Protein AF-A0A173RRW8-F1 (afdb_monomer_lite)

Secondary structure (DSSP, 8-state):
-HHHHHHHHTTSS-HHHHHHHHHHT---------SHHHHHT----------HHHHHHHHHHHHHHHHHHHHHHHHHHHHTTT-S--HHHH--

Organism: NCBI:txid39488

Structure (mmCIF, N/CA/C/O backbone):
data_AF-A0A173RRW8-F1
#
_entry.id   AF-A0A173RRW8-F1
#
loo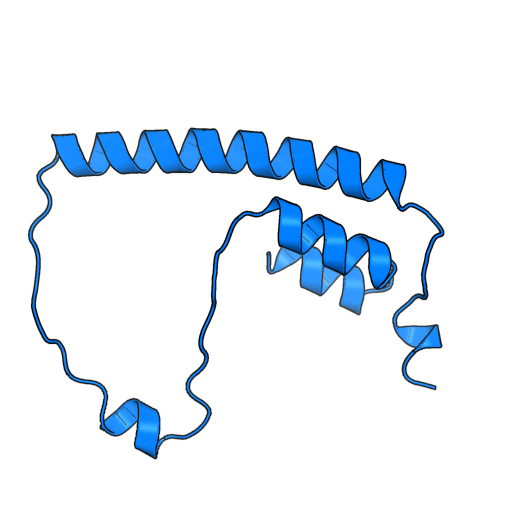p_
_atom_site.group_PDB
_atom_site.id
_atom_site.type_symbol
_atom_site.label_atom_id
_atom_site.label_alt_id
_atom_site.label_comp_id
_atom_site.label_asym_id
_atom_site.label_entity_id
_atom_site.label_seq_id
_atom_site.pdbx_PDB_ins_code
_atom_site.Cartn_x
_atom_site.Cartn_y
_atom_site.Cartn_z
_atom_site.occupancy
_atom_site.B_iso_or_equiv
_atom_site.auth_seq_id
_atom_site.auth_comp_id
_atom_site.auth_asym_id
_atom_site.auth_atom_id
_atom_site.pdbx_PDB_model_num
ATOM 1 N N . MET A 1 1 ? 0.314 4.192 -1.747 1.00 81.75 1 MET A N 1
ATOM 2 C CA . MET A 1 1 ? 0.568 2.747 -1.915 1.00 81.75 1 MET A CA 1
ATOM 3 C C . MET A 1 1 ? -0.129 2.196 -3.149 1.00 81.75 1 MET A C 1
ATOM 5 O O . MET A 1 1 ? 0.573 1.958 -4.113 1.00 81.75 1 MET A O 1
ATOM 9 N N . PHE A 1 2 ? -1.462 2.063 -3.174 1.00 84.69 2 PHE A N 1
ATOM 10 C CA . PHE A 1 2 ? -2.168 1.447 -4.313 1.00 84.69 2 PHE A CA 1
ATOM 11 C C . PHE A 1 2 ? -1.856 2.093 -5.664 1.00 84.69 2 PHE A C 1
ATOM 13 O O . PHE A 1 2 ? -1.555 1.388 -6.609 1.00 84.69 2 PHE A O 1
ATOM 20 N N . GLN A 1 3 ? -1.784 3.424 -5.729 1.00 87.44 3 GLN A N 1
ATOM 21 C CA . GLN A 1 3 ? -1.358 4.124 -6.948 1.00 87.44 3 GLN A CA 1
ATOM 22 C C . GLN A 1 3 ? 0.054 3.729 -7.420 1.00 87.44 3 GLN A C 1
ATOM 24 O O . GLN A 1 3 ? 0.300 3.660 -8.612 1.00 87.44 3 GLN A O 1
ATOM 29 N N . ILE A 1 4 ? 0.987 3.457 -6.499 1.00 91.19 4 ILE A N 1
ATOM 30 C CA . ILE A 1 4 ? 2.355 3.028 -6.842 1.00 91.19 4 ILE A CA 1
ATOM 31 C C . ILE A 1 4 ? 2.332 1.600 -7.391 1.00 91.19 4 ILE A C 1
ATOM 33 O O . ILE A 1 4 ? 3.021 1.320 -8.364 1.00 91.19 4 ILE A O 1
ATOM 37 N N . ILE A 1 5 ? 1.535 0.723 -6.774 1.00 91.50 5 ILE A N 1
ATOM 38 C CA . ILE A 1 5 ? 1.364 -0.665 -7.217 1.00 91.50 5 ILE A CA 1
ATOM 39 C C . ILE A 1 5 ? 0.709 -0.695 -8.601 1.00 91.50 5 ILE A C 1
ATOM 41 O O . ILE A 1 5 ? 1.206 -1.389 -9.477 1.00 91.50 5 ILE A O 1
ATOM 45 N N . ASN A 1 6 ? -0.339 0.102 -8.822 1.00 93.81 6 ASN A N 1
ATOM 46 C CA . ASN A 1 6 ? -1.004 0.203 -10.120 1.00 93.81 6 ASN A CA 1
ATOM 47 C C . ASN A 1 6 ? -0.038 0.697 -11.202 1.00 93.81 6 ASN A C 1
ATOM 49 O O . ASN A 1 6 ? 0.098 0.016 -12.206 1.00 93.81 6 ASN A O 1
ATOM 53 N N . SER A 1 7 ? 0.726 1.771 -10.953 1.00 93.38 7 SER A N 1
ATOM 54 C CA . SER A 1 7 ? 1.758 2.233 -11.898 1.00 93.38 7 SER A CA 1
ATOM 55 C C . SER A 1 7 ? 2.796 1.148 -12.227 1.00 93.38 7 SER A C 1
ATOM 57 O O . SER A 1 7 ? 3.311 1.104 -13.336 1.00 93.38 7 SER A O 1
ATOM 59 N N . PHE A 1 8 ? 3.146 0.275 -11.276 1.00 94.62 8 PHE A N 1
ATOM 60 C CA . PHE A 1 8 ? 4.040 -0.855 -11.550 1.00 94.62 8 PHE A CA 1
ATOM 61 C C . PHE A 1 8 ? 3.364 -1.928 -12.418 1.00 94.62 8 PHE A C 1
ATOM 63 O O . PHE A 1 8 ? 3.962 -2.391 -13.383 1.00 94.62 8 PHE A O 1
ATOM 70 N N . ILE A 1 9 ? 2.112 -2.283 -12.112 1.00 93.62 9 ILE A N 1
ATOM 71 C CA . ILE A 1 9 ? 1.319 -3.253 -12.889 1.00 93.62 9 ILE A CA 1
ATOM 72 C C . ILE A 1 9 ? 1.071 -2.757 -14.320 1.00 93.62 9 ILE A C 1
ATOM 74 O O . ILE A 1 9 ? 1.096 -3.547 -15.256 1.00 93.62 9 ILE A O 1
ATOM 78 N N . GLU A 1 10 ? 0.871 -1.453 -14.496 1.00 95.38 10 GLU A N 1
ATOM 79 C CA . GLU A 1 10 ? 0.686 -0.792 -15.794 1.00 95.38 10 GLU A CA 1
ATOM 80 C C . GLU A 1 10 ? 1.997 -0.658 -16.594 1.00 95.38 10 GLU A C 1
ATOM 82 O O . GLU A 1 10 ? 1.979 -0.174 -17.723 1.00 95.38 10 GLU A O 1
ATOM 87 N N . GLY A 1 11 ? 3.138 -1.081 -16.034 1.00 92.88 11 GLY A N 1
ATOM 88 C CA . GLY A 1 11 ? 4.443 -1.007 -16.694 1.00 92.88 11 GLY A CA 1
ATOM 89 C C . GLY A 1 11 ? 5.078 0.388 -16.691 1.00 92.88 11 GLY A C 1
ATOM 90 O O . GLY A 1 11 ? 6.068 0.618 -17.376 1.00 92.88 11 GLY A O 1
ATOM 91 N N . GLU A 1 12 ? 4.559 1.340 -15.909 1.00 94.00 12 GLU A N 1
ATOM 92 C CA . GLU A 1 12 ? 5.117 2.698 -15.818 1.00 94.00 12 GLU A CA 1
ATOM 93 C C . GLU A 1 12 ? 6.370 2.777 -14.929 1.00 94.00 12 GLU A C 1
ATOM 95 O O . GLU A 1 12 ? 7.141 3.740 -14.999 1.00 94.00 12 GLU A O 1
ATOM 100 N N . LEU A 1 13 ? 6.547 1.800 -14.036 1.00 94.50 13 LEU A N 1
ATOM 101 C CA . LEU A 1 13 ? 7.645 1.724 -13.076 1.00 94.50 13 LEU A CA 1
ATOM 102 C C . LEU A 1 13 ? 8.350 0.377 -13.180 1.00 94.50 13 LEU A C 1
ATOM 104 O O . LEU A 1 13 ? 7.720 -0.645 -13.435 1.00 94.50 13 LEU A O 1
ATOM 108 N N . THR A 1 14 ? 9.640 0.371 -12.865 1.00 96.12 14 THR A N 1
ATOM 109 C CA . THR A 1 14 ? 10.368 -0.869 -12.597 1.00 96.12 14 THR A CA 1
ATOM 110 C C . THR A 1 14 ? 10.095 -1.389 -11.184 1.00 96.12 14 THR A C 1
ATOM 112 O O . THR A 1 14 ? 9.622 -0.659 -10.303 1.00 96.12 14 THR A O 1
ATOM 115 N N . ASP A 1 15 ? 10.438 -2.648 -10.931 1.00 95.19 15 ASP A N 1
ATOM 116 C CA . ASP A 1 15 ? 10.328 -3.283 -9.617 1.00 95.19 15 ASP A CA 1
ATOM 117 C C . ASP A 1 15 ? 11.144 -2.548 -8.541 1.00 95.19 15 ASP A C 1
ATOM 119 O O . ASP A 1 15 ? 10.654 -2.321 -7.435 1.00 95.19 15 ASP A O 1
ATOM 123 N N . GLU A 1 16 ?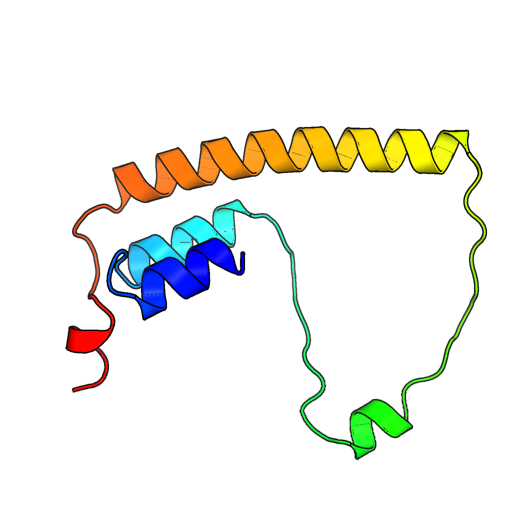 12.356 -2.098 -8.872 1.00 95.56 16 GLU A N 1
ATOM 124 C CA . GLU A 1 16 ? 13.202 -1.303 -7.976 1.00 95.56 16 GLU A CA 1
ATOM 125 C C . GLU A 1 16 ? 12.573 0.059 -7.660 1.00 95.56 16 GLU A C 1
ATOM 127 O O . GLU A 1 16 ? 12.511 0.467 -6.495 1.00 95.56 16 GLU A O 1
ATOM 132 N N . GLN A 1 17 ? 12.027 0.755 -8.666 1.00 95.12 17 GLN A N 1
ATOM 133 C CA . GLN A 1 17 ? 11.283 1.990 -8.416 1.00 95.12 17 GLN A CA 1
ATOM 134 C C . GLN A 1 17 ? 10.069 1.728 -7.522 1.00 95.12 17 GLN A C 1
ATOM 136 O O . GLN A 1 17 ? 9.824 2.500 -6.592 1.00 95.12 17 GLN A O 1
ATOM 141 N N . CYS A 1 18 ? 9.332 0.643 -7.763 1.00 94.06 18 CYS A N 1
ATOM 142 C CA . CYS A 1 18 ? 8.170 0.257 -6.973 1.00 94.06 18 CYS A CA 1
ATOM 143 C C . CYS A 1 18 ? 8.544 0.012 -5.502 1.00 94.06 18 CYS A C 1
ATOM 145 O O . CYS A 1 18 ? 7.980 0.663 -4.618 1.00 94.06 18 CYS A O 1
ATOM 147 N N . LYS A 1 19 ? 9.558 -0.824 -5.228 1.00 92.50 19 LYS A N 1
ATOM 148 C CA . LYS A 1 19 ? 10.051 -1.129 -3.868 1.00 92.50 19 LYS A CA 1
ATOM 149 C C . LYS A 1 19 ? 10.429 0.137 -3.101 1.00 92.50 19 LYS A C 1
ATOM 151 O O . LYS A 1 19 ? 9.944 0.360 -1.989 1.00 92.50 19 LYS A O 1
ATOM 156 N N . HIS A 1 20 ? 11.246 1.004 -3.699 1.00 93.00 20 HIS A N 1
ATOM 157 C CA . HIS A 1 20 ? 11.700 2.227 -3.035 1.00 93.00 20 HIS A CA 1
ATOM 158 C C . HIS A 1 20 ? 10.575 3.253 -2.845 1.00 93.00 20 HIS A C 1
ATOM 160 O O . HIS A 1 20 ? 10.519 3.924 -1.812 1.00 93.00 20 HIS A O 1
ATOM 166 N N . CYS A 1 21 ? 9.635 3.347 -3.789 1.00 92.38 21 CYS A N 1
ATOM 167 C CA . CYS A 1 21 ? 8.448 4.183 -3.626 1.00 92.38 21 CYS A CA 1
ATOM 168 C C . CYS A 1 21 ? 7.531 3.664 -2.510 1.00 92.38 21 CYS A C 1
ATOM 170 O O . CYS A 1 21 ? 6.994 4.462 -1.746 1.00 92.38 21 CYS A O 1
ATOM 172 N N . LEU A 1 22 ? 7.359 2.347 -2.382 1.00 90.38 22 LEU A N 1
ATOM 173 C CA . LEU A 1 22 ? 6.567 1.750 -1.307 1.00 90.38 22 LEU A CA 1
ATOM 174 C C . LEU A 1 22 ? 7.218 1.981 0.061 1.00 90.38 22 LEU A C 1
ATOM 176 O O . LEU A 1 22 ? 6.542 2.453 0.978 1.00 90.38 22 LEU A O 1
ATOM 180 N N . ALA A 1 23 ? 8.531 1.777 0.184 1.00 88.00 23 ALA A N 1
ATOM 181 C CA . ALA A 1 23 ? 9.269 2.068 1.415 1.00 88.00 23 ALA A CA 1
ATOM 182 C C . ALA A 1 23 ? 9.133 3.543 1.845 1.00 88.00 23 ALA A C 1
ATOM 184 O O . ALA A 1 23 ? 8.946 3.846 3.023 1.00 88.00 23 ALA A O 1
ATOM 185 N N . ALA A 1 24 ? 9.131 4.471 0.883 1.00 88.56 24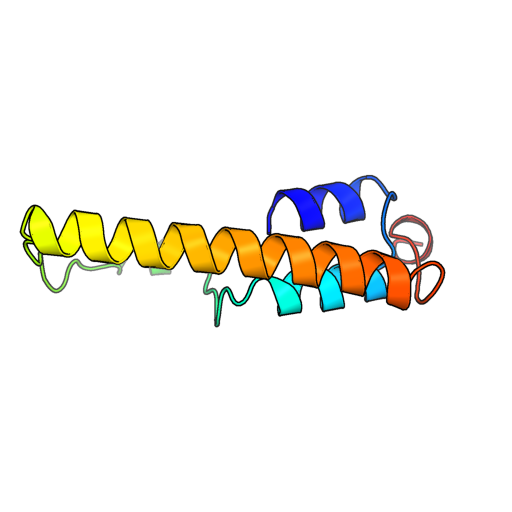 ALA A N 1
ATOM 186 C CA . ALA A 1 24 ? 8.960 5.902 1.134 1.00 88.56 24 ALA A CA 1
ATOM 187 C C . ALA A 1 24 ? 7.588 6.285 1.722 1.00 88.56 24 ALA A C 1
ATOM 189 O O . ALA A 1 24 ? 7.462 7.359 2.314 1.00 88.56 24 ALA A O 1
ATOM 190 N N . THR A 1 25 ? 6.571 5.431 1.575 1.00 82.56 25 THR A N 1
ATOM 191 C CA . THR A 1 25 ? 5.213 5.706 2.070 1.00 82.56 25 THR A CA 1
ATOM 192 C C . THR A 1 25 ? 4.997 5.385 3.555 1.00 82.56 25 THR A C 1
ATOM 194 O O . THR A 1 25 ? 3.922 5.677 4.067 1.00 82.56 25 THR A O 1
ATOM 197 N N . ASN A 1 26 ? 6.009 4.851 4.256 1.00 74.31 26 ASN A N 1
ATOM 198 C CA . ASN A 1 26 ? 6.015 4.612 5.710 1.00 74.31 26 ASN A CA 1
ATOM 199 C C . ASN A 1 26 ? 4.769 3.872 6.256 1.00 74.31 26 ASN A C 1
ATOM 201 O O . ASN A 1 26 ? 4.305 4.168 7.352 1.00 74.31 26 ASN A O 1
ATOM 205 N N . LEU A 1 27 ? 4.202 2.919 5.502 1.00 70.88 27 LEU A N 1
ATOM 206 C CA . LEU A 1 27 ? 2.965 2.218 5.900 1.00 70.88 27 LEU A CA 1
ATOM 207 C C . LEU A 1 27 ? 3.146 1.168 7.006 1.00 70.88 27 LEU A C 1
ATOM 209 O O . LEU A 1 27 ? 2.151 0.611 7.467 1.00 70.88 27 LEU A O 1
ATOM 213 N N . GLY A 1 28 ? 4.380 0.899 7.435 1.00 74.50 28 GLY A N 1
ATOM 214 C CA . GLY A 1 28 ? 4.671 -0.150 8.408 1.00 74.50 28 GLY A CA 1
ATOM 215 C C . GLY A 1 28 ? 4.348 -1.552 7.881 1.00 74.50 28 GLY A C 1
ATOM 216 O O . GLY A 1 28 ? 4.296 -1.788 6.673 1.00 74.50 28 GLY A O 1
ATOM 217 N N . MET A 1 29 ? 4.152 -2.493 8.805 1.00 78.25 29 MET A N 1
ATOM 218 C CA . MET A 1 29 ? 3.787 -3.871 8.478 1.00 78.25 29 MET A CA 1
ATOM 219 C C . MET A 1 29 ? 2.298 -3.961 8.157 1.00 78.25 29 MET A C 1
ATOM 221 O O . MET A 1 29 ? 1.455 -3.588 8.974 1.00 78.25 29 MET A O 1
ATOM 225 N N . GLN A 1 30 ? 1.979 -4.494 6.983 1.00 79.25 30 GLN A N 1
ATOM 226 C CA . GLN A 1 30 ? 0.610 -4.788 6.586 1.00 79.25 30 GLN A CA 1
ATOM 227 C C . GLN A 1 30 ? 0.379 -6.292 6.603 1.00 79.25 30 GLN A C 1
ATOM 229 O O . GLN A 1 30 ? 1.174 -7.056 6.060 1.00 79.25 30 GLN A O 1
ATOM 234 N N . TYR A 1 31 ? -0.728 -6.700 7.213 1.00 84.00 31 TYR A N 1
ATOM 235 C CA . TYR A 1 31 ? -1.139 -8.093 7.305 1.00 84.00 31 TYR A CA 1
ATOM 236 C C . TYR A 1 31 ? -2.444 -8.276 6.539 1.00 84.00 31 TYR A C 1
ATOM 238 O O . TYR A 1 31 ? -3.315 -7.406 6.564 1.00 84.00 31 TYR A O 1
ATOM 246 N N . ILE A 1 32 ? -2.570 -9.408 5.855 1.00 87.50 32 ILE A N 1
ATOM 247 C CA . ILE A 1 32 ? -3.746 -9.751 5.057 1.00 87.50 32 ILE A CA 1
ATOM 248 C C . ILE A 1 32 ? -4.310 -11.061 5.600 1.00 87.50 32 ILE A C 1
ATOM 250 O O . ILE A 1 32 ? -3.568 -12.015 5.840 1.00 87.50 32 ILE A O 1
ATOM 254 N N . PHE A 1 33 ? -5.627 -11.116 5.789 1.00 92.19 33 PHE A N 1
ATOM 255 C CA . PHE A 1 33 ? -6.308 -12.365 6.104 1.00 92.19 33 PHE A CA 1
ATOM 256 C C . PHE A 1 33 ? -6.396 -13.229 4.844 1.00 92.19 33 PHE A C 1
ATOM 258 O O . PHE A 1 33 ? -7.017 -12.839 3.862 1.00 92.19 33 PHE A O 1
ATOM 265 N N . VAL A 1 34 ? -5.777 -14.409 4.880 1.00 94.19 34 VAL A N 1
ATOM 266 C CA . VAL A 1 34 ? -5.691 -15.324 3.724 1.00 94.19 34 VAL A CA 1
ATOM 267 C C . VAL A 1 34 ? -6.815 -16.363 3.664 1.00 94.19 34 VAL A C 1
ATOM 269 O O . VAL A 1 34 ? -6.903 -17.114 2.700 1.00 94.19 34 VAL A O 1
ATOM 272 N N . SER A 1 35 ? -7.657 -16.460 4.698 1.00 95.81 35 SER A N 1
ATOM 273 C CA . SER A 1 35 ? -8.737 -17.451 4.759 1.00 95.81 35 SER A CA 1
ATOM 274 C C . SER A 1 35 ? -9.963 -16.920 5.490 1.00 95.81 35 SER A C 1
ATOM 276 O O . SER A 1 35 ? -9.843 -16.128 6.428 1.00 95.81 35 SER A O 1
ATOM 278 N N . GLU A 1 36 ? -11.136 -17.4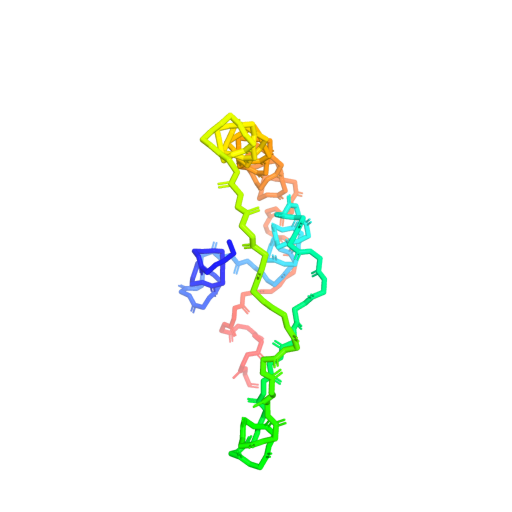36 5.126 1.00 93.69 36 GLU A N 1
ATOM 279 C CA . GLU A 1 36 ? -12.395 -17.144 5.822 1.00 93.69 36 GLU A CA 1
ATOM 280 C C . GLU A 1 36 ? -12.337 -17.531 7.303 1.00 93.69 36 GLU A C 1
ATOM 282 O O . GLU A 1 36 ? -12.880 -16.826 8.149 1.00 93.69 36 GLU A O 1
ATOM 287 N N . LYS A 1 37 ? -11.613 -18.607 7.641 1.00 94.75 37 LYS A N 1
ATOM 288 C CA . LYS A 1 37 ? -11.392 -19.031 9.030 1.00 94.75 37 LYS A CA 1
ATOM 289 C C . LYS A 1 37 ? -10.658 -17.968 9.851 1.00 94.75 37 LYS A C 1
ATOM 291 O O . LYS A 1 37 ? -10.963 -17.796 11.024 1.00 94.75 37 LYS A O 1
ATOM 296 N N . ALA A 1 38 ? -9.692 -17.266 9.259 1.00 93.19 38 ALA A N 1
ATOM 297 C CA . ALA A 1 38 ? -8.985 -16.193 9.955 1.00 93.19 38 ALA A CA 1
ATOM 298 C C . ALA A 1 38 ? -9.903 -14.982 10.184 1.00 93.19 38 ALA A C 1
ATOM 300 O O . ALA A 1 38 ? -9.895 -14.398 11.265 1.00 93.19 38 ALA A O 1
ATOM 301 N N . VAL A 1 39 ? -10.740 -14.655 9.194 1.00 93.56 39 VAL A N 1
ATOM 302 C CA . VAL A 1 39 ? -11.724 -13.568 9.296 1.00 93.56 39 VAL A CA 1
ATOM 303 C C . VAL A 1 39 ? -12.799 -13.888 10.338 1.00 93.56 39 VAL A C 1
ATOM 305 O O . VAL A 1 39 ? -13.120 -13.033 11.158 1.00 93.56 39 VAL A O 1
ATOM 308 N N . SER A 1 40 ? -13.317 -15.120 10.375 1.00 95.00 40 SER A N 1
ATOM 309 C CA . SER A 1 40 ? -14.366 -15.524 11.325 1.00 95.00 40 SER A CA 1
ATOM 310 C C . SER A 1 40 ? -13.898 -15.576 12.781 1.00 95.00 40 SER A C 1
ATOM 312 O O . SER A 1 40 ? -14.714 -15.542 13.700 1.00 95.00 40 SER A O 1
ATOM 314 N N . GLN A 1 41 ? -12.584 -15.634 13.005 1.00 93.12 41 GLN A N 1
ATOM 315 C CA . GLN A 1 41 ? -11.976 -15.568 14.331 1.00 93.12 41 GLN A CA 1
ATOM 316 C C . GLN A 1 41 ? -11.664 -14.137 14.786 1.00 93.12 41 GLN A C 1
ATOM 318 O O . GLN A 1 41 ? -11.302 -13.951 15.951 1.00 93.12 41 GLN A O 1
ATOM 323 N N . ALA A 1 42 ? -11.806 -13.132 13.915 1.00 91.94 42 ALA A N 1
ATOM 324 C CA . ALA A 1 42 ? -11.586 -11.742 14.285 1.00 91.94 42 ALA A CA 1
ATOM 325 C C . ALA A 1 42 ? -12.623 -11.307 15.329 1.00 91.94 42 ALA A C 1
ATOM 327 O O . ALA A 1 42 ? -13.832 -11.407 15.123 1.00 91.94 42 ALA A O 1
ATOM 328 N N . LYS A 1 43 ? -12.135 -10.819 16.469 1.00 93.88 43 LYS A N 1
ATOM 329 C CA . LYS A 1 43 ? -12.968 -10.318 17.561 1.00 93.88 43 LYS A CA 1
ATOM 330 C C . LYS A 1 43 ? -12.577 -8.886 17.866 1.00 93.88 43 LYS A C 1
ATOM 332 O O . LYS A 1 43 ? -11.394 -8.576 17.996 1.00 93.88 43 LYS A O 1
ATOM 337 N N . LEU A 1 44 ? -13.581 -8.027 17.991 1.00 92.06 44 LEU A N 1
ATOM 338 C CA . LEU A 1 44 ? -13.394 -6.685 18.518 1.00 92.06 44 LEU A CA 1
ATOM 339 C C . LEU A 1 44 ? -12.972 -6.804 19.989 1.00 92.06 44 LEU A C 1
ATOM 341 O O . LEU A 1 44 ? -13.701 -7.391 20.786 1.00 92.06 44 LEU A O 1
ATOM 345 N N . ILE A 1 45 ? -11.796 -6.279 20.328 1.00 94.75 45 ILE A N 1
ATOM 346 C CA . ILE A 1 45 ? -11.285 -6.285 21.706 1.00 94.75 45 ILE A CA 1
ATOM 347 C C . ILE A 1 45 ? -11.835 -5.078 22.470 1.00 94.75 45 ILE A C 1
ATOM 349 O O . ILE A 1 45 ? -12.294 -5.220 23.599 1.00 94.75 45 ILE A O 1
ATOM 353 N N . GLU A 1 46 ? -11.826 -3.902 21.842 1.00 94.88 46 GLU A N 1
ATOM 354 C CA . GLU A 1 46 ? -12.212 -2.647 22.480 1.00 94.88 46 GLU A CA 1
ATOM 355 C C . GLU A 1 46 ? -12.690 -1.622 21.441 1.00 94.88 46 GLU A C 1
ATOM 357 O O . GLU A 1 46 ? -12.190 -1.580 20.314 1.00 94.88 46 GLU A O 1
ATOM 362 N N . CYS A 1 47 ? -13.646 -0.781 21.841 1.00 93.00 47 CYS A N 1
ATOM 363 C CA . CYS A 1 47 ? -14.015 0.438 21.127 1.00 93.00 47 CYS A CA 1
ATOM 364 C C . CYS A 1 47 ? -13.468 1.652 21.882 1.00 93.00 47 CYS A C 1
ATOM 366 O O . CYS A 1 47 ? -14.013 2.035 22.916 1.00 93.00 47 CYS A O 1
ATOM 368 N N . CYS A 1 48 ? -12.431 2.284 21.341 1.00 90.88 48 CYS A N 1
ATOM 369 C CA . CYS A 1 48 ? -11.891 3.525 21.887 1.00 90.88 48 CYS A CA 1
ATOM 370 C C . CYS A 1 48 ? -12.651 4.737 21.329 1.00 90.88 48 CYS A C 1
ATOM 372 O O . CYS A 1 48 ? -12.867 4.845 20.118 1.00 90.88 48 CYS A O 1
ATOM 374 N N . TYR A 1 49 ? -13.013 5.678 22.201 1.00 91.88 49 TYR A N 1
ATOM 375 C CA . TYR A 1 49 ? -13.573 6.966 21.792 1.00 91.88 49 TYR A CA 1
ATOM 376 C C . TYR A 1 49 ? -12.454 7.989 21.617 1.00 91.88 49 TYR A C 1
ATOM 378 O O . TYR A 1 49 ? -11.545 8.063 22.436 1.00 91.88 49 TYR A O 1
ATOM 386 N N . ILE A 1 50 ? -12.541 8.784 20.551 1.00 94.06 50 ILE A N 1
ATOM 387 C CA . ILE A 1 50 ? -11.581 9.845 20.239 1.00 94.06 50 ILE A CA 1
ATOM 388 C C . ILE A 1 50 ? -12.329 11.173 20.293 1.00 94.06 50 ILE A C 1
ATOM 390 O O . ILE A 1 50 ? -13.350 11.341 19.617 1.00 94.06 50 ILE A O 1
ATOM 394 N N . SER A 1 51 ? -11.830 12.119 21.088 1.00 96.94 51 SER A N 1
ATOM 395 C CA . SER A 1 51 ? -12.394 13.466 21.162 1.00 96.94 51 SER A CA 1
ATOM 396 C C . SER A 1 51 ? -12.210 14.229 19.846 1.00 96.94 51 SER A C 1
ATOM 398 O O . SER A 1 51 ? -11.405 13.877 18.980 1.00 96.94 51 SER A O 1
ATOM 400 N N . GLN A 1 52 ? -12.956 15.321 19.677 1.00 96.94 52 GLN A N 1
ATOM 401 C CA . GLN A 1 52 ? -12.862 16.147 18.471 1.00 96.94 52 GLN A CA 1
ATOM 402 C C . GLN A 1 52 ? -11.446 16.717 18.275 1.00 96.94 52 GLN A C 1
ATOM 404 O O . GLN A 1 52 ? -10.919 16.666 17.162 1.00 96.94 52 GLN A O 1
ATOM 409 N N . ASN A 1 53 ? -10.808 17.150 19.366 1.00 97.00 53 ASN A N 1
ATOM 410 C CA . ASN A 1 53 ? -9.451 17.698 19.360 1.00 97.00 53 ASN A CA 1
ATOM 411 C C . ASN A 1 53 ? -8.410 16.640 18.970 1.00 97.00 53 ASN A C 1
ATOM 413 O O . ASN A 1 53 ? -7.565 16.891 18.114 1.00 97.00 53 ASN A O 1
ATOM 417 N N . GLU A 1 54 ? -8.487 15.434 19.541 1.00 96.19 54 GLU A N 1
ATOM 418 C CA . GLU A 1 54 ? -7.584 14.330 19.179 1.00 96.19 54 GLU A CA 1
ATOM 419 C C . GLU A 1 54 ? -7.770 13.913 17.720 1.00 96.19 54 GLU A C 1
ATOM 421 O O . GLU A 1 54 ? -6.802 13.6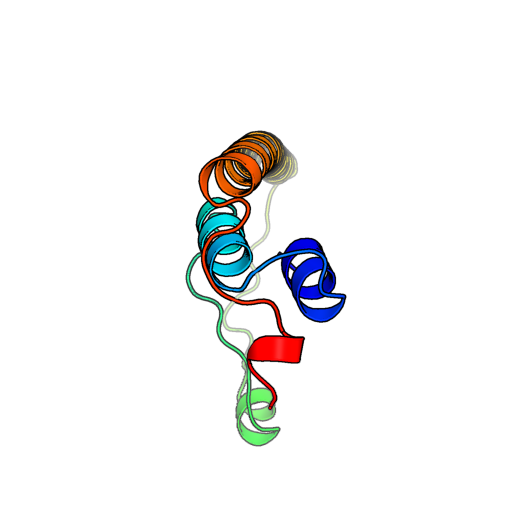76 16.995 1.00 96.19 54 GLU A O 1
ATOM 426 N N . ARG A 1 55 ? -9.020 13.874 17.246 1.00 95.50 55 ARG A N 1
ATOM 427 C CA . ARG A 1 55 ? -9.315 13.563 15.847 1.00 95.50 55 ARG A CA 1
ATOM 428 C C . ARG A 1 55 ? -8.666 14.573 14.904 1.00 95.50 55 ARG A C 1
ATOM 430 O O . ARG A 1 55 ? -8.144 14.178 13.862 1.00 95.50 55 ARG A O 1
ATOM 437 N N . GLU A 1 56 ? -8.726 15.860 15.228 1.00 97.31 56 GLU A N 1
ATOM 438 C CA . GLU A 1 56 ? -8.100 16.915 14.430 1.00 97.31 56 GLU A CA 1
ATOM 439 C C . GLU A 1 56 ? -6.570 16.844 14.487 1.00 97.31 56 GLU A C 1
ATOM 441 O O . GLU A 1 56 ? -5.911 16.909 13.448 1.00 97.31 56 GLU A O 1
ATOM 446 N N . TYR A 1 57 ? -6.009 16.579 15.666 1.00 96.12 57 TYR A N 1
ATOM 447 C CA . TYR A 1 57 ? -4.581 16.335 15.849 1.00 96.12 57 TYR A CA 1
ATOM 448 C C . TYR A 1 57 ? -4.059 15.207 14.940 1.00 96.12 57 TYR A C 1
ATOM 450 O O . TYR A 1 57 ? -3.141 15.425 14.145 1.00 96.12 57 TYR A O 1
ATOM 458 N N . TYR A 1 58 ? -4.688 14.025 14.965 1.00 94.38 58 TYR A N 1
ATOM 459 C CA . TYR A 1 58 ? -4.268 12.899 14.122 1.00 94.38 58 TYR A CA 1
ATOM 460 C C . TYR A 1 58 ? -4.490 13.146 12.626 1.00 94.38 58 TYR A C 1
ATOM 462 O O . TYR A 1 58 ? -3.698 12.684 11.800 1.00 94.38 58 TYR A O 1
ATOM 470 N N . LYS A 1 59 ? -5.534 13.898 12.250 1.00 95.19 59 LYS A N 1
ATOM 471 C CA . LYS A 1 59 ? -5.724 14.334 10.857 1.00 95.19 59 LYS A CA 1
ATOM 472 C C . LYS A 1 59 ? -4.557 15.193 10.377 1.00 95.19 59 LYS A C 1
ATOM 474 O O . LYS A 1 59 ? -4.072 14.967 9.270 1.00 95.19 59 LYS A O 1
ATOM 479 N N . ASN A 1 60 ? -4.100 16.135 11.199 1.00 95.94 60 ASN A N 1
ATOM 480 C CA . ASN A 1 60 ? -2.993 17.024 10.854 1.00 95.94 60 ASN A CA 1
ATOM 481 C C . ASN A 1 60 ? -1.669 16.262 10.733 1.00 95.94 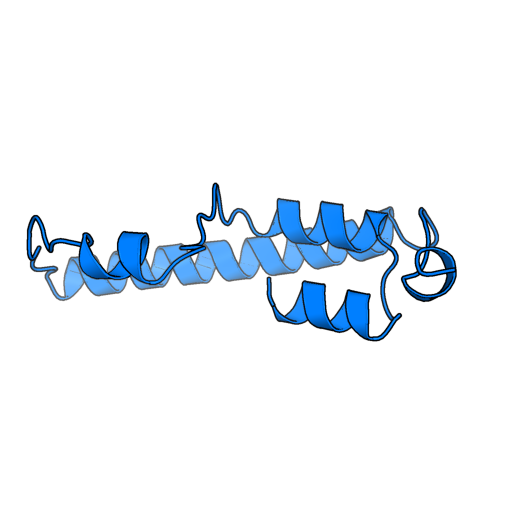60 ASN A C 1
ATOM 483 O O . ASN A 1 60 ? -0.959 16.453 9.748 1.00 95.94 60 ASN A O 1
ATOM 487 N N . ILE A 1 61 ? -1.383 15.330 11.652 1.00 93.75 61 ILE A N 1
ATOM 488 C CA . ILE A 1 61 ? -0.218 14.435 11.528 1.00 93.75 61 ILE A CA 1
ATOM 489 C C . ILE A 1 61 ? -0.263 13.690 10.197 1.00 93.75 61 ILE A C 1
ATOM 491 O O . ILE A 1 61 ? 0.689 13.737 9.421 1.00 93.75 61 ILE A O 1
ATOM 495 N N . ARG A 1 62 ? -1.397 13.051 9.890 1.00 90.19 62 ARG A N 1
ATOM 496 C CA . ARG A 1 62 ? -1.539 12.260 8.666 1.00 90.19 62 ARG A CA 1
ATOM 497 C C . ARG A 1 62 ? -1.411 13.107 7.400 1.00 90.19 62 ARG A C 1
ATOM 499 O O . ARG A 1 62 ? -0.902 12.622 6.389 1.00 90.19 62 ARG A O 1
ATOM 506 N N . LEU A 1 63 ? -1.859 14.362 7.438 1.00 91.81 63 LEU A N 1
ATOM 507 C CA . LEU A 1 63 ? -1.695 15.303 6.333 1.00 91.81 63 LEU A CA 1
ATOM 508 C C . LEU A 1 63 ? -0.213 15.626 6.089 1.00 91.81 63 LEU A C 1
ATOM 510 O O . LEU A 1 63 ? 0.243 15.562 4.945 1.00 91.81 63 LEU A O 1
ATOM 514 N N . GLU A 1 64 ? 0.540 15.939 7.143 1.00 91.50 64 GLU A N 1
ATOM 515 C CA . GLU A 1 64 ? 1.975 16.231 7.049 1.00 91.50 64 GLU A CA 1
ATOM 516 C C . GLU A 1 64 ? 2.782 15.002 6.605 1.00 91.50 64 GLU A C 1
ATOM 518 O O . GLU A 1 64 ? 3.591 15.087 5.676 1.00 91.50 64 GLU A O 1
ATOM 523 N N . GLU A 1 65 ? 2.492 13.824 7.165 1.00 88.31 65 GLU A N 1
ATOM 524 C CA . GLU A 1 65 ? 3.089 12.558 6.727 1.00 88.31 65 GLU A CA 1
ATOM 525 C C . GLU A 1 65 ? 2.802 12.267 5.250 1.00 88.31 65 GLU A C 1
ATOM 527 O O . GLU A 1 65 ? 3.699 11.855 4.512 1.00 88.31 65 GLU A O 1
ATOM 532 N N . SER A 1 66 ? 1.578 12.536 4.780 1.00 86.69 66 SER A N 1
ATOM 533 C CA . SER A 1 66 ? 1.210 12.352 3.374 1.00 86.69 66 SER A CA 1
ATOM 534 C C . SER A 1 66 ? 1.995 13.283 2.445 1.00 86.69 66 SER A C 1
ATOM 536 O O . SER A 1 66 ? 2.429 12.851 1.373 1.00 86.69 66 SER A O 1
ATOM 538 N N . LYS A 1 67 ? 2.204 14.549 2.833 1.00 89.88 67 LYS A N 1
ATOM 539 C CA . LYS A 1 67 ? 3.017 15.504 2.057 1.00 89.88 67 LYS A CA 1
ATOM 540 C C . LYS A 1 67 ? 4.475 15.047 1.981 1.00 89.88 67 LYS A C 1
ATOM 542 O O . LYS A 1 67 ? 5.062 15.012 0.897 1.00 89.88 67 LYS A O 1
ATOM 547 N N . LEU A 1 68 ? 5.049 14.653 3.119 1.00 89.44 68 LEU A N 1
ATOM 548 C CA . LEU A 1 68 ? 6.420 14.146 3.194 1.00 89.44 68 LEU A CA 1
ATOM 549 C C . LEU A 1 68 ? 6.594 12.862 2.375 1.00 89.44 68 LEU A C 1
ATOM 551 O O . LEU A 1 68 ? 7.550 12.752 1.604 1.00 89.44 68 LEU A O 1
ATOM 555 N N . GLY A 1 69 ? 5.656 11.921 2.488 1.00 88.38 69 GLY A N 1
ATOM 556 C CA . GLY A 1 69 ? 5.641 10.682 1.714 1.00 88.38 69 GLY A CA 1
ATOM 557 C C . GLY A 1 69 ? 5.613 10.944 0.208 1.00 88.38 69 GLY A C 1
ATOM 558 O O . GLY A 1 69 ? 6.418 10.377 -0.529 1.00 88.38 69 GLY A O 1
ATOM 559 N N . ALA A 1 70 ? 4.767 11.870 -0.259 1.00 88.88 70 ALA A N 1
ATOM 560 C CA . ALA A 1 70 ? 4.704 12.242 -1.674 1.00 88.88 70 ALA A CA 1
ATOM 561 C C . ALA A 1 70 ? 6.043 12.793 -2.201 1.00 88.88 70 ALA A C 1
ATOM 563 O O . ALA A 1 70 ? 6.476 12.434 -3.299 1.00 88.88 70 ALA A O 1
ATOM 564 N N . ASN A 1 71 ? 6.733 13.621 -1.412 1.00 92.31 71 ASN A N 1
ATOM 565 C CA . ASN A 1 71 ? 8.049 14.147 -1.780 1.00 92.31 71 ASN A CA 1
ATOM 566 C C . ASN A 1 71 ? 9.115 13.044 -1.834 1.00 92.31 71 ASN A C 1
ATOM 568 O O . ASN A 1 71 ? 9.873 12.974 -2.804 1.00 92.31 71 ASN A O 1
ATOM 572 N N . LYS A 1 72 ? 9.135 12.137 -0.849 1.00 92.25 72 LYS A N 1
ATOM 573 C CA . LYS A 1 72 ? 10.050 10.985 -0.840 1.00 92.25 72 LYS A CA 1
ATOM 574 C C . LYS A 1 72 ? 9.819 10.065 -2.043 1.00 92.25 72 LYS A C 1
ATOM 576 O O . LYS A 1 72 ? 10.783 9.656 -2.682 1.00 92.25 72 LYS A O 1
ATOM 581 N N . VAL A 1 73 ? 8.560 9.802 -2.404 1.00 92.06 73 VAL A N 1
ATOM 582 C CA . VAL A 1 73 ? 8.203 9.003 -3.591 1.00 92.06 73 VAL A CA 1
ATOM 583 C C . VAL A 1 73 ? 8.719 9.658 -4.873 1.00 92.06 73 VAL A C 1
ATOM 585 O O . VAL A 1 73 ? 9.324 8.980 -5.700 1.00 92.06 73 VAL A O 1
ATOM 588 N N . LYS A 1 74 ? 8.543 10.976 -5.042 1.00 92.94 74 LYS A N 1
ATOM 589 C CA . LYS A 1 74 ? 9.070 11.702 -6.214 1.00 92.94 74 LYS A CA 1
ATOM 590 C C . LYS A 1 74 ? 10.593 11.582 -6.325 1.00 92.94 74 LYS A C 1
ATOM 592 O O . LYS A 1 74 ? 11.106 11.336 -7.417 1.00 92.94 74 LYS A O 1
ATOM 597 N N . LEU A 1 75 ? 11.306 11.724 -5.206 1.00 94.38 75 LEU A N 1
ATOM 598 C CA . LEU A 1 75 ? 12.761 11.566 -5.159 1.00 94.38 75 LEU A CA 1
ATOM 599 C C . LEU A 1 75 ? 13.186 10.133 -5.505 1.00 94.38 75 LEU A C 1
ATOM 601 O O . LEU A 1 75 ? 14.043 9.955 -6.370 1.00 94.38 75 LEU A O 1
ATOM 605 N N . ALA A 1 76 ? 12.535 9.126 -4.916 1.00 92.69 76 ALA A N 1
ATOM 606 C CA . ALA A 1 76 ? 12.797 7.718 -5.205 1.00 92.69 76 ALA A CA 1
ATOM 607 C C . ALA A 1 76 ? 12.574 7.393 -6.692 1.00 92.69 76 ALA A C 1
ATOM 609 O O . ALA A 1 76 ? 13.454 6.828 -7.340 1.00 92.69 76 ALA A O 1
ATOM 610 N N . ARG A 1 77 ? 11.456 7.835 -7.288 1.00 92.50 77 ARG A N 1
ATOM 611 C CA . ARG A 1 77 ? 11.195 7.630 -8.726 1.00 92.50 77 ARG A CA 1
ATOM 612 C C . ARG A 1 77 ? 12.317 8.179 -9.602 1.00 92.50 77 ARG A C 1
ATOM 614 O O . ARG A 1 77 ? 12.695 7.520 -10.567 1.00 92.50 77 ARG A O 1
ATOM 621 N N . LYS A 1 78 ? 12.847 9.364 -9.273 1.00 93.69 78 LYS A N 1
ATOM 622 C CA . LYS A 1 78 ? 13.939 10.003 -10.021 1.00 93.69 78 LYS A CA 1
ATOM 623 C C . LYS A 1 78 ? 15.270 9.272 -9.829 1.00 93.69 78 LYS A C 1
ATOM 625 O O . LYS A 1 78 ? 15.981 9.056 -10.803 1.00 93.69 78 LYS A O 1
ATOM 630 N N . GLN A 1 79 ? 15.598 8.892 -8.597 1.00 95.12 79 GLN A N 1
ATOM 631 C CA . GLN A 1 79 ? 16.872 8.255 -8.250 1.00 95.12 79 GLN A CA 1
ATOM 632 C C . GLN A 1 79 ? 17.011 6.832 -8.810 1.00 95.12 79 GLN A C 1
ATOM 634 O O . GLN A 1 79 ? 18.109 6.418 -9.186 1.00 95.12 79 GLN A O 1
ATOM 639 N N . TYR A 1 80 ? 15.908 6.085 -8.858 1.00 94.25 80 TYR A N 1
ATOM 640 C CA . TYR A 1 80 ? 15.883 4.688 -9.302 1.00 94.25 80 TYR A CA 1
ATOM 641 C C . TYR A 1 80 ? 15.365 4.520 -10.735 1.00 94.25 80 TYR A C 1
ATOM 643 O O . TYR A 1 80 ? 15.115 3.403 -11.175 1.00 94.25 80 TYR A O 1
ATOM 651 N N . ARG A 1 81 ? 15.214 5.618 -11.485 1.00 92.00 81 ARG A N 1
ATOM 652 C CA . ARG A 1 81 ? 14.742 5.577 -12.872 1.00 92.00 81 ARG A CA 1
ATOM 653 C C . ARG A 1 81 ? 15.643 4.696 -13.737 1.00 92.00 81 ARG A C 1
ATOM 655 O O . ARG A 1 81 ? 16.858 4.878 -13.734 1.00 92.00 81 ARG A O 1
ATOM 662 N N . GLY A 1 82 ? 15.031 3.778 -14.485 1.00 89.62 82 GLY A N 1
ATOM 663 C CA . GLY A 1 82 ? 15.738 2.869 -15.393 1.00 89.62 82 GLY A CA 1
ATOM 664 C C . GLY A 1 82 ? 16.580 1.795 -14.695 1.00 89.62 82 GLY A C 1
ATOM 665 O O . GLY A 1 82 ? 17.352 1.118 -15.362 1.00 89.62 82 GLY A O 1
ATOM 666 N N . LYS A 1 83 ? 16.470 1.646 -13.368 1.00 94.88 83 LYS A N 1
ATOM 667 C CA . LYS A 1 83 ? 17.075 0.534 -12.621 1.00 94.88 83 LYS A CA 1
ATOM 668 C C . LYS A 1 83 ? 16.040 -0.557 -12.393 1.00 94.88 83 LYS A C 1
ATOM 670 O O . LYS A 1 83 ? 14.885 -0.228 -12.154 1.00 94.88 83 LYS A O 1
ATOM 675 N N . GLY A 1 84 ? 16.465 -1.815 -12.357 1.00 95.06 84 GLY A N 1
ATOM 676 C CA . GLY A 1 84 ? 15.557 -2.949 -12.173 1.00 95.06 84 GLY A CA 1
ATOM 677 C C . GLY A 1 84 ? 14.901 -3.368 -13.484 1.00 95.06 84 GLY A C 1
ATOM 678 O O . GLY A 1 84 ? 15.462 -3.123 -14.551 1.00 95.06 84 GLY A O 1
ATOM 679 N N . ARG A 1 85 ? 13.743 -4.016 -13.381 1.00 95.94 85 ARG A N 1
ATOM 680 C CA . ARG A 1 85 ? 12.992 -4.563 -14.513 1.00 95.94 85 ARG A CA 1
ATOM 681 C C . ARG A 1 85 ? 11.538 -4.129 -14.489 1.00 95.94 85 ARG A C 1
ATOM 683 O O . ARG A 1 85 ? 10.967 -3.926 -13.414 1.00 95.94 85 ARG A O 1
ATOM 690 N N . TYR A 1 86 ? 10.948 -3.986 -15.664 1.00 95.25 86 TYR A N 1
ATOM 691 C CA . TYR A 1 86 ? 9.510 -3.781 -15.806 1.00 95.25 86 TYR A CA 1
ATOM 692 C C . TYR A 1 86 ? 8.750 -5.095 -15.608 1.00 95.25 86 TYR A C 1
ATOM 694 O O . TYR A 1 86 ? 9.332 -6.179 -15.570 1.00 95.25 86 TYR A O 1
ATOM 702 N N . ILE A 1 87 ? 7.439 -5.001 -15.393 1.00 95.00 87 ILE A N 1
ATOM 703 C CA . ILE A 1 87 ? 6.635 -6.172 -15.036 1.00 95.00 87 ILE A CA 1
ATOM 704 C C . ILE A 1 87 ? 6.548 -7.209 -16.166 1.00 95.00 87 ILE A C 1
ATOM 706 O O . ILE A 1 87 ? 6.572 -8.409 -15.901 1.00 95.00 87 ILE A O 1
ATOM 710 N N . ASP A 1 88 ? 6.522 -6.757 -17.415 1.00 93.94 88 ASP A N 1
ATOM 711 C CA . ASP A 1 88 ? 6.590 -7.577 -18.626 1.00 93.94 88 ASP A CA 1
ATOM 712 C C . ASP A 1 88 ? 7.930 -8.313 -18.766 1.00 93.94 88 ASP A C 1
ATOM 714 O O . ASP A 1 88 ? 7.962 -9.445 -19.236 1.00 93.94 88 ASP A O 1
ATOM 718 N N . GLU A 1 89 ? 9.025 -7.726 -18.285 1.00 93.62 89 GLU A N 1
ATOM 719 C CA . GLU A 1 89 ? 10.344 -8.373 -18.234 1.00 93.62 89 GLU A CA 1
ATOM 720 C C . GLU A 1 89 ? 10.472 -9.406 -17.094 1.00 93.62 89 GLU A C 1
ATOM 722 O O . GLU A 1 89 ? 11.402 -10.217 -17.091 1.00 93.62 89 GLU A O 1
ATOM 727 N N . ILE A 1 90 ? 9.588 -9.355 -16.090 1.00 93.81 90 ILE A N 1
ATOM 728 C CA . ILE A 1 90 ? 9.597 -10.257 -14.925 1.00 93.81 90 ILE A CA 1
ATOM 729 C C . ILE A 1 90 ? 8.684 -11.463 -15.142 1.00 93.81 90 ILE A C 1
ATOM 731 O O . ILE A 1 90 ? 9.039 -12.564 -14.732 1.00 93.81 90 ILE A O 1
ATOM 735 N N . LEU A 1 91 ? 7.513 -11.257 -15.744 1.00 90.94 91 LEU A N 1
ATOM 736 C CA . LEU A 1 91 ? 6.481 -12.285 -15.919 1.00 90.94 91 LEU A CA 1
ATOM 737 C C . LEU A 1 91 ? 6.668 -13.142 -17.187 1.00 90.94 91 LEU A C 1
ATOM 739 O O . LEU A 1 91 ? 5.695 -13.721 -17.671 1.00 90.94 91 LEU A O 1
ATOM 743 N N . VAL A 1 92 ? 7.896 -13.205 -17.713 1.00 72.06 92 VAL A N 1
ATOM 744 C CA . VAL A 1 92 ? 8.289 -14.061 -18.849 1.00 72.06 92 VAL A CA 1
ATOM 745 C C . VAL A 1 92 ? 8.243 -15.539 -18.472 1.00 72.06 92 VAL A C 1
ATOM 747 O O . VAL A 1 92 ? 8.742 -15.887 -17.377 1.00 72.06 92 VAL A O 1
#

Foldseek 3Di:
DVVLVVCLVVQVDAPQLSVQLVVLLVPPDDDDDPDPVVVVPDDDPDDDDDDPVRVVVVVVVVVVSVVSSVVSSVVSCVVCPPPHGGPVRVVD

pLDDT: mean 91.5, std 5.41, range [70.88, 97.31]

Radius of gyration: 17.89 Å; chains: 1; bounding box: 31×37×41 Å

Sequence (92 aa):
MFQIINSFIEGELTDEQCKHCLAATNLGMQYIFVSEKAVSQAKLIECCYISQNEREYYKNIRLEESKLGANKVKLARKQYRGKGRYIDEILV